Protein AF-A0A9W9C8B4-F1 (afdb_monomer_lite)

pLDDT: mean 75.1, std 10.96, range [40.31, 88.75]

Structure (mmCIF, N/CA/C/O backbone):
data_AF-A0A9W9C8B4-F1
#
_entry.id   AF-A0A9W9C8B4-F1
#
loop_
_atom_site.group_PDB
_atom_site.id
_atom_site.type_symbol
_atom_site.label_atom_id
_atom_site.label_alt_id
_atom_site.label_comp_id
_atom_site.label_asym_id
_atom_site.label_entity_id
_atom_site.label_seq_id
_atom_site.pdbx_PDB_ins_code
_atom_site.Cartn_x
_atom_site.Cartn_y
_atom_site.Cartn_z
_atom_site.occupancy
_atom_site.B_iso_or_equiv
_atom_site.auth_seq_id
_atom_site.auth_comp_id
_atom_site.auth_asym_id
_atom_site.auth_atom_id
_atom_site.pdbx_PDB_model_num
ATOM 1 N N . MET A 1 1 ? -30.590 -15.846 28.088 1.00 40.31 1 MET A N 1
ATOM 2 C CA . MET A 1 1 ? -29.261 -15.379 27.629 1.00 40.31 1 MET A CA 1
ATOM 3 C C . MET A 1 1 ? -29.393 -13.914 27.260 1.00 40.31 1 MET A C 1
ATOM 5 O O . MET A 1 1 ? -30.250 -13.593 26.448 1.00 40.31 1 MET A O 1
ATOM 9 N N . SER A 1 2 ? -28.679 -13.037 27.968 1.00 41.09 2 SER A N 1
ATOM 10 C CA . SER A 1 2 ? -28.890 -11.588 27.958 1.00 41.09 2 SER A CA 1
ATOM 11 C C . SER A 1 2 ? -28.389 -10.928 26.673 1.00 41.09 2 SER A C 1
ATOM 13 O O . SER A 1 2 ? -27.323 -11.224 26.141 1.00 41.09 2 SER A O 1
ATOM 15 N N . GLN A 1 3 ? -29.198 -9.997 26.187 1.00 45.06 3 GLN A N 1
ATOM 16 C CA . GLN A 1 3 ? -28.998 -9.185 24.998 1.00 45.06 3 GLN A CA 1
ATOM 17 C C . GLN A 1 3 ? -28.215 -7.917 25.375 1.00 45.06 3 GLN A C 1
ATOM 19 O O . GLN A 1 3 ? -28.777 -6.829 25.356 1.00 45.06 3 GLN A O 1
ATOM 24 N N . SER A 1 4 ? -26.948 -8.059 25.792 1.00 50.50 4 SER A N 1
ATOM 25 C CA . SER A 1 4 ? -26.144 -6.924 26.293 1.00 50.50 4 SER A CA 1
ATOM 26 C C . SER A 1 4 ? -24.769 -6.722 25.637 1.00 50.50 4 SER A C 1
ATOM 28 O O . SER A 1 4 ? -24.034 -5.857 26.090 1.00 50.50 4 SER A O 1
ATOM 30 N N . ASP A 1 5 ? -24.438 -7.425 24.547 1.00 50.88 5 ASP A N 1
ATOM 31 C CA . ASP A 1 5 ? -23.116 -7.314 23.890 1.00 50.88 5 ASP A CA 1
ATOM 32 C C . ASP A 1 5 ? -23.203 -7.012 22.384 1.00 50.88 5 ASP A C 1
ATOM 34 O O . ASP A 1 5 ? -22.474 -7.572 21.563 1.00 50.88 5 ASP A O 1
ATOM 38 N N . ARG A 1 6 ? -24.114 -6.126 21.967 1.00 55.16 6 ARG A N 1
ATOM 39 C CA . ARG A 1 6 ? -24.054 -5.565 20.609 1.00 55.16 6 ARG A CA 1
ATOM 40 C C . ARG A 1 6 ? -23.476 -4.159 20.684 1.00 55.16 6 ARG A C 1
ATOM 42 O O . ARG A 1 6 ? -24.172 -3.218 21.045 1.00 55.16 6 ARG A O 1
ATOM 49 N N . LEU A 1 7 ? -22.190 -4.044 20.347 1.00 59.81 7 LEU A N 1
ATOM 50 C CA . LEU A 1 7 ? -21.551 -2.766 20.021 1.00 59.81 7 LEU A CA 1
ATOM 51 C C . LEU A 1 7 ? -22.460 -1.977 19.055 1.00 59.81 7 LEU A C 1
ATOM 53 O O . LEU A 1 7 ? -23.095 -2.599 18.196 1.00 59.81 7 LEU A O 1
ATOM 57 N N . PRO A 1 8 ? -22.539 -0.639 19.172 1.00 75.69 8 PRO A N 1
ATOM 58 C CA . PRO A 1 8 ? -23.376 0.178 18.300 1.00 75.69 8 PRO A CA 1
ATOM 59 C C . PRO A 1 8 ? -23.083 -0.132 16.826 1.00 75.69 8 PRO A C 1
ATOM 61 O O . PRO A 1 8 ? -21.926 -0.312 16.441 1.00 75.69 8 PRO A O 1
ATOM 64 N N . LEU A 1 9 ? -24.135 -0.202 16.004 1.00 68.94 9 LEU A N 1
ATOM 65 C CA . LEU A 1 9 ? -24.093 -0.728 14.630 1.00 68.94 9 LEU A CA 1
ATOM 66 C C . LEU A 1 9 ? -22.947 -0.134 13.788 1.00 68.94 9 LEU A C 1
ATOM 68 O O . LEU A 1 9 ? -22.238 -0.863 13.100 1.00 68.94 9 LEU A O 1
ATOM 72 N N . GLY A 1 10 ? -22.706 1.176 13.914 1.00 70.75 10 GLY A N 1
ATOM 73 C CA . GLY A 1 10 ? -21.620 1.867 13.212 1.00 70.75 10 GLY A CA 1
ATOM 74 C C . GLY A 1 10 ? -20.222 1.375 13.597 1.00 70.75 10 GLY A C 1
ATOM 75 O O . GLY A 1 10 ? -19.370 1.197 12.731 1.00 70.75 10 GLY A O 1
ATOM 76 N N . GLN A 1 11 ? -19.991 1.061 14.872 1.00 69.31 11 GLN A N 1
ATOM 77 C CA . GLN A 1 11 ? -18.715 0.518 15.340 1.00 69.31 11 GLN A CA 1
ATOM 78 C C . GLN A 1 11 ? -18.506 -0.921 14.853 1.00 69.31 11 GLN A C 1
ATOM 80 O O . GLN A 1 11 ? -17.380 -1.328 14.579 1.00 69.31 11 GLN A O 1
ATOM 85 N N . GLN A 1 12 ? -19.589 -1.685 14.694 1.00 76.44 12 GLN A N 1
ATOM 86 C CA . GLN A 1 12 ? -19.543 -3.039 14.146 1.00 76.44 12 GLN A CA 1
ATOM 87 C C . GLN A 1 12 ? -19.227 -3.031 12.640 1.00 76.44 12 GLN A C 1
ATOM 89 O O . GLN A 1 12 ? -18.389 -3.814 12.190 1.00 76.44 12 GLN A O 1
ATOM 94 N N . MET A 1 13 ? -19.824 -2.103 11.883 1.00 78.94 13 MET A N 1
ATOM 95 C CA . MET A 1 13 ? -19.537 -1.908 10.456 1.00 78.94 13 MET A CA 1
ATOM 96 C C . MET A 1 13 ? -18.102 -1.424 10.215 1.00 78.94 13 MET A C 1
ATOM 98 O O . MET A 1 13 ? -17.409 -1.996 9.377 1.00 78.94 13 MET A O 1
ATOM 102 N N . LEU A 1 14 ? -17.618 -0.452 10.997 1.00 74.12 14 LEU A N 1
ATOM 103 C CA . LEU A 1 14 ? -16.227 0.024 10.942 1.00 74.12 14 LEU A CA 1
ATOM 104 C C . LEU A 1 14 ? -15.220 -1.102 11.202 1.00 74.12 14 LEU A C 1
ATOM 106 O O . LEU A 1 14 ? -14.210 -1.221 10.509 1.00 74.12 14 LEU A O 1
ATOM 110 N N . ARG A 1 15 ? -15.520 -1.980 12.166 1.00 74.75 15 ARG A N 1
ATOM 111 C CA . ARG A 1 15 ? -14.678 -3.145 12.461 1.00 74.75 15 ARG A CA 1
ATOM 112 C C . ARG A 1 15 ? -14.650 -4.137 11.297 1.00 74.75 15 ARG A C 1
ATOM 114 O O . ARG A 1 15 ? -13.592 -4.678 10.994 1.00 74.75 15 ARG A O 1
ATOM 121 N N . GLY A 1 16 ? -15.795 -4.361 10.650 1.00 78.50 16 GLY A N 1
ATOM 122 C CA . GLY A 1 16 ? -15.905 -5.207 9.460 1.00 78.50 16 GLY A CA 1
ATOM 123 C C . GLY A 1 16 ? -15.115 -4.652 8.275 1.00 78.50 16 GLY A C 1
ATOM 124 O O . GLY A 1 16 ? -14.327 -5.384 7.678 1.00 78.50 16 GLY A O 1
ATOM 125 N N . ALA A 1 17 ? -15.252 -3.354 7.998 1.00 78.81 17 ALA A N 1
ATOM 126 C CA . ALA A 1 17 ? -14.502 -2.667 6.948 1.00 78.81 17 ALA A CA 1
ATOM 127 C C . ALA A 1 17 ? -12.986 -2.747 7.192 1.00 78.81 17 ALA A C 1
ATOM 129 O O . ALA A 1 17 ? -12.242 -3.156 6.305 1.00 78.81 17 ALA A O 1
ATOM 130 N N . GLY A 1 18 ? -12.528 -2.478 8.421 1.00 78.50 18 GLY A N 1
ATOM 131 C CA . GLY A 1 18 ? -11.109 -2.589 8.772 1.00 78.50 18 GLY A CA 1
ATOM 132 C C . GLY A 1 18 ? -10.546 -4.004 8.591 1.00 78.50 18 GLY A C 1
ATOM 133 O O . GLY A 1 18 ? -9.430 -4.168 8.104 1.00 78.50 18 GLY A O 1
ATOM 134 N N . ILE A 1 19 ? -11.315 -5.044 8.926 1.00 82.38 19 ILE A N 1
ATOM 135 C CA . ILE A 1 19 ? -10.906 -6.435 8.672 1.00 82.38 19 ILE A CA 1
ATOM 136 C C . ILE A 1 19 ? -10.816 -6.708 7.165 1.00 82.38 19 ILE A C 1
ATOM 138 O O . ILE A 1 19 ? -9.848 -7.328 6.729 1.00 82.38 19 ILE A O 1
ATOM 142 N N . GLY A 1 20 ? -11.775 -6.217 6.374 1.00 82.31 20 GLY A N 1
ATOM 143 C CA . GLY A 1 20 ? -11.737 -6.309 4.912 1.00 82.31 20 GLY A CA 1
ATOM 144 C C . GLY A 1 20 ? -10.470 -5.680 4.330 1.00 82.31 20 GLY A C 1
ATOM 145 O O . GLY A 1 20 ? -9.728 -6.346 3.611 1.00 82.31 20 GLY A O 1
ATOM 146 N N . GLN A 1 21 ? -10.154 -4.450 4.739 1.00 79.50 21 GLN A N 1
ATOM 147 C CA . GLN A 1 21 ? -8.936 -3.748 4.324 1.00 79.50 21 GLN A CA 1
ATOM 148 C C . GLN A 1 21 ? -7.666 -4.529 4.691 1.00 79.50 21 GLN A C 1
ATOM 150 O O . GLN A 1 21 ? -6.762 -4.651 3.869 1.00 79.50 21 GLN A O 1
ATOM 155 N N . ALA A 1 22 ? -7.601 -5.122 5.889 1.00 81.00 22 ALA A N 1
ATOM 156 C CA . ALA A 1 22 ? -6.460 -5.947 6.290 1.00 81.00 22 ALA A CA 1
ATOM 157 C C . ALA A 1 22 ? -6.325 -7.231 5.453 1.00 81.00 22 ALA A C 1
ATOM 159 O O . ALA A 1 22 ? -5.208 -7.602 5.094 1.00 81.00 22 ALA A O 1
ATOM 160 N N . ILE A 1 23 ? -7.438 -7.897 5.123 1.00 84.44 23 ILE A N 1
ATOM 161 C CA . ILE A 1 23 ? -7.441 -9.107 4.282 1.00 84.44 23 ILE A CA 1
ATOM 162 C C . ILE A 1 23 ? -6.911 -8.794 2.881 1.00 84.44 23 ILE A C 1
ATOM 164 O O . ILE A 1 23 ? -6.166 -9.598 2.329 1.00 84.44 23 ILE A O 1
ATOM 168 N N . VAL A 1 24 ? -7.256 -7.632 2.323 1.00 82.62 24 VAL A N 1
ATOM 169 C CA . VAL A 1 24 ? -6.804 -7.215 0.987 1.00 82.62 24 VAL A CA 1
ATOM 170 C C . VAL A 1 24 ? -5.364 -6.689 1.023 1.00 82.62 24 VAL A C 1
ATOM 172 O O . VAL A 1 24 ? -4.570 -6.996 0.134 1.00 82.62 24 VAL A O 1
ATOM 175 N N . ALA A 1 25 ? -4.984 -5.954 2.070 1.00 80.19 25 ALA A N 1
ATOM 176 C CA . ALA A 1 25 ? -3.628 -5.430 2.239 1.00 80.19 25 ALA A CA 1
ATOM 177 C C . ALA A 1 25 ? -2.589 -6.536 2.494 1.00 80.19 25 ALA A C 1
ATOM 179 O O . ALA A 1 25 ? -1.433 -6.392 2.102 1.00 80.19 25 ALA A O 1
ATOM 180 N N . PHE A 1 26 ? -2.976 -7.650 3.121 1.00 81.44 26 PHE A N 1
ATOM 181 C CA . PHE A 1 26 ? -2.072 -8.757 3.444 1.00 81.44 26 PHE A CA 1
ATOM 182 C C . PHE A 1 26 ? -1.367 -9.393 2.228 1.00 81.44 26 PHE A C 1
ATOM 184 O O . PHE A 1 26 ? -0.133 -9.415 2.218 1.00 81.44 26 PHE A O 1
ATOM 191 N N . PRO A 1 27 ? -2.069 -9.871 1.180 1.00 81.94 27 PRO A N 1
ATOM 192 C CA . PRO A 1 27 ? -1.412 -10.421 -0.004 1.00 81.94 27 PRO A CA 1
ATOM 193 C C . PRO A 1 27 ? -0.572 -9.373 -0.742 1.00 81.94 27 PRO A C 1
ATOM 195 O O . PRO A 1 27 ? 0.494 -9.709 -1.250 1.00 81.94 27 PRO A O 1
ATOM 198 N N . ILE A 1 28 ? -0.999 -8.105 -0.751 1.00 81.88 28 ILE A N 1
ATOM 199 C CA . ILE A 1 28 ? -0.241 -6.995 -1.350 1.00 81.88 28 ILE A CA 1
ATOM 200 C C . ILE A 1 28 ? 1.086 -6.803 -0.611 1.00 81.88 28 ILE A C 1
ATOM 202 O O . ILE A 1 28 ? 2.143 -6.755 -1.239 1.00 81.88 28 ILE A O 1
ATOM 206 N N . CYS A 1 29 ? 1.040 -6.762 0.722 1.00 84.56 29 CYS A N 1
ATOM 207 C CA . CYS A 1 29 ? 2.219 -6.644 1.571 1.00 84.56 29 CYS A CA 1
ATOM 208 C C . CYS A 1 29 ? 3.203 -7.799 1.341 1.00 84.56 29 CYS A C 1
ATOM 210 O O . CYS A 1 29 ? 4.400 -7.558 1.197 1.00 84.56 29 CYS A O 1
ATOM 212 N N . LEU A 1 30 ? 2.716 -9.044 1.293 1.00 80.81 30 LEU A N 1
ATOM 213 C CA . LEU A 1 30 ? 3.571 -10.216 1.090 1.00 80.81 30 LEU A CA 1
ATOM 214 C C . LEU A 1 30 ? 4.182 -10.254 -0.309 1.00 80.81 30 LEU A C 1
ATOM 216 O O . LEU A 1 30 ? 5.381 -10.482 -0.444 1.00 80.81 30 LEU A O 1
ATOM 220 N N . PHE A 1 31 ? 3.377 -10.025 -1.346 1.00 80.75 31 PHE A N 1
ATOM 221 C CA . PHE A 1 31 ? 3.838 -10.115 -2.727 1.00 80.75 31 PHE A CA 1
ATOM 222 C C . PHE A 1 31 ? 4.847 -9.011 -3.059 1.00 80.75 31 PHE A C 1
ATOM 224 O O . PHE A 1 31 ? 5.909 -9.290 -3.617 1.00 80.75 31 PHE A O 1
ATOM 231 N N . LEU A 1 32 ? 4.553 -7.765 -2.677 1.00 81.62 32 LEU A N 1
ATOM 232 C CA . LEU A 1 32 ? 5.455 -6.638 -2.916 1.00 81.62 32 LEU A CA 1
ATOM 233 C C . LEU A 1 32 ? 6.678 -6.695 -1.998 1.00 81.62 32 LEU A C 1
ATOM 235 O O . LEU A 1 32 ? 7.784 -6.444 -2.458 1.00 81.62 32 LEU A O 1
ATOM 239 N N . GLY A 1 33 ? 6.527 -7.124 -0.742 1.00 76.06 33 GLY A N 1
ATOM 240 C CA . GLY A 1 33 ? 7.666 -7.343 0.153 1.00 76.06 33 GLY A CA 1
ATOM 241 C C . GLY A 1 33 ? 8.629 -8.417 -0.367 1.00 76.06 33 GLY A C 1
ATOM 242 O O . GLY A 1 33 ? 9.842 -8.208 -0.376 1.00 76.06 33 GLY A O 1
ATOM 243 N N . ALA A 1 34 ? 8.102 -9.538 -0.870 1.00 78.75 34 ALA A N 1
ATOM 244 C CA . ALA A 1 34 ? 8.912 -10.572 -1.511 1.00 78.75 34 ALA A CA 1
ATOM 245 C C . ALA A 1 34 ? 9.575 -10.053 -2.795 1.00 78.75 34 ALA A C 1
ATOM 247 O O . ALA A 1 34 ? 10.759 -10.300 -3.011 1.00 78.75 34 ALA A O 1
ATOM 248 N N . SER A 1 35 ? 8.845 -9.294 -3.616 1.00 79.62 35 SER A N 1
ATOM 249 C CA . SER A 1 35 ? 9.383 -8.694 -4.845 1.00 79.62 35 SER A CA 1
ATOM 250 C C . SER A 1 35 ? 10.533 -7.730 -4.541 1.00 79.62 35 SER A C 1
ATOM 252 O O . SER A 1 35 ? 11.590 -7.842 -5.155 1.00 79.62 35 SER A O 1
ATOM 254 N N . ALA A 1 36 ? 10.398 -6.874 -3.523 1.00 79.56 36 ALA A N 1
ATOM 255 C CA . ALA A 1 36 ? 11.470 -5.992 -3.066 1.00 79.56 36 ALA A CA 1
ATOM 256 C C . ALA A 1 36 ? 12.720 -6.775 -2.629 1.00 79.56 36 ALA A C 1
ATOM 258 O O . ALA A 1 36 ? 13.841 -6.394 -2.967 1.00 79.56 36 ALA A O 1
ATOM 259 N N . TYR A 1 37 ? 12.535 -7.895 -1.921 1.00 80.38 37 TYR A N 1
ATOM 260 C CA . TYR A 1 37 ? 13.635 -8.777 -1.529 1.00 80.38 37 TYR A CA 1
ATOM 261 C C . TYR A 1 37 ? 14.329 -9.412 -2.744 1.00 80.38 37 TYR A C 1
ATOM 263 O O . TYR A 1 37 ? 15.556 -9.402 -2.819 1.00 80.38 37 TYR A O 1
ATOM 271 N N . TYR A 1 38 ? 13.565 -9.898 -3.728 1.00 79.06 38 TYR A N 1
ATOM 272 C CA . TYR A 1 38 ? 14.121 -10.427 -4.978 1.00 79.06 38 TYR A CA 1
ATOM 273 C C . TYR A 1 38 ? 14.902 -9.366 -5.759 1.00 79.06 38 TYR A C 1
ATOM 275 O O . TYR A 1 38 ? 16.020 -9.633 -6.190 1.00 79.06 38 TYR A O 1
ATOM 283 N N . VAL A 1 39 ? 14.366 -8.148 -5.876 1.00 75.56 39 VAL A N 1
ATOM 284 C CA . VAL A 1 39 ? 15.044 -7.024 -6.542 1.00 75.56 39 VAL A CA 1
ATOM 285 C C . VAL A 1 39 ? 16.357 -6.672 -5.834 1.00 75.56 39 VAL A C 1
ATOM 287 O O . VAL A 1 39 ? 17.338 -6.356 -6.501 1.00 75.56 39 VAL A O 1
ATOM 290 N N . MET A 1 40 ? 16.414 -6.778 -4.502 1.00 74.62 40 MET A N 1
ATOM 291 C CA . MET A 1 40 ? 17.648 -6.563 -3.738 1.00 74.62 40 MET A CA 1
ATOM 292 C C . MET A 1 40 ? 18.717 -7.632 -4.026 1.00 74.62 40 MET A C 1
ATOM 294 O O . MET A 1 40 ? 19.906 -7.323 -4.016 1.00 74.62 40 MET A O 1
ATOM 298 N N . LEU A 1 41 ? 18.309 -8.879 -4.279 1.00 77.94 41 LEU A N 1
ATOM 299 C CA . LEU A 1 41 ? 19.219 -9.982 -4.604 1.00 77.94 41 LEU A CA 1
ATOM 300 C C . LEU A 1 41 ? 19.660 -9.982 -6.076 1.00 77.94 41 LEU A C 1
ATOM 302 O O . LEU A 1 41 ? 20.741 -10.473 -6.402 1.00 77.94 41 LEU A O 1
ATOM 306 N N . GLU A 1 42 ? 18.841 -9.442 -6.975 1.00 68.12 42 GLU A N 1
ATOM 307 C CA . GLU A 1 42 ? 19.074 -9.499 -8.414 1.00 68.12 42 GLU A CA 1
ATOM 308 C C . GLU A 1 42 ? 19.820 -8.256 -8.921 1.00 68.12 42 GLU A C 1
ATOM 310 O O . GLU A 1 42 ? 19.248 -7.312 -9.453 1.00 68.12 42 GLU A O 1
ATOM 315 N N . GLN A 1 43 ? 21.148 -8.272 -8.788 1.00 60.78 43 GLN A N 1
ATOM 316 C CA . GLN A 1 43 ? 22.056 -7.135 -9.013 1.00 60.78 43 GLN A CA 1
ATOM 317 C C . GLN A 1 43 ? 22.267 -6.713 -10.491 1.00 60.78 43 GLN A C 1
ATOM 319 O O . GLN A 1 43 ? 23.322 -6.185 -10.842 1.00 60.78 43 GLN A O 1
ATOM 324 N N . ARG A 1 44 ? 21.304 -6.959 -11.395 1.00 57.97 44 ARG A N 1
ATOM 325 C CA . ARG A 1 44 ? 21.526 -6.891 -12.859 1.00 57.97 44 ARG A CA 1
ATOM 326 C C . ARG A 1 44 ? 20.740 -5.819 -13.628 1.00 57.97 44 ARG A C 1
ATOM 328 O O . ARG A 1 44 ? 20.953 -5.692 -14.829 1.00 57.97 44 ARG A O 1
ATOM 335 N N . SER A 1 45 ? 19.857 -5.046 -12.991 1.00 58.22 45 SER A N 1
ATOM 336 C CA . SER A 1 45 ? 19.009 -4.062 -13.692 1.00 58.22 45 SER A CA 1
ATOM 337 C C . SER A 1 45 ? 19.400 -2.608 -13.408 1.00 58.22 45 SER A C 1
ATOM 339 O O . SER A 1 45 ? 19.598 -2.219 -12.261 1.00 58.22 45 SER A O 1
ATOM 341 N N . HIS A 1 46 ? 19.433 -1.767 -14.445 1.00 64.06 46 HIS A N 1
ATOM 342 C CA . HIS A 1 46 ? 19.649 -0.317 -14.320 1.00 64.06 46 HIS A CA 1
ATOM 343 C C . HIS A 1 46 ? 18.503 0.405 -13.576 1.00 64.06 46 HIS A C 1
ATOM 345 O O . HIS A 1 46 ? 18.694 1.513 -13.084 1.00 64.06 46 HIS A O 1
ATOM 351 N N . TRP A 1 47 ? 17.339 -0.242 -13.433 1.00 68.31 47 TRP A N 1
ATOM 352 C CA . TRP A 1 47 ? 16.141 0.292 -12.763 1.00 68.31 47 TRP A CA 1
ATOM 353 C C . TRP A 1 47 ? 15.884 -0.324 -11.381 1.00 68.31 47 TRP A C 1
ATOM 355 O O . TRP A 1 47 ? 14.813 -0.148 -10.802 1.00 68.31 47 TRP A O 1
ATOM 365 N N . LEU A 1 48 ? 16.862 -1.054 -10.839 1.00 73.00 48 LEU A N 1
ATOM 366 C CA . LEU A 1 48 ? 16.752 -1.815 -9.589 1.00 73.00 48 LEU A CA 1
ATOM 367 C C . LEU A 1 48 ? 16.333 -0.932 -8.408 1.00 73.00 48 LEU A C 1
ATOM 369 O O . LEU A 1 48 ? 15.428 -1.288 -7.660 1.00 73.00 48 LEU A O 1
ATOM 373 N N . VAL A 1 49 ? 16.914 0.267 -8.303 1.00 77.25 49 VAL A N 1
ATOM 374 C CA . VAL A 1 49 ? 16.561 1.244 -7.263 1.00 77.25 49 VAL A CA 1
ATOM 375 C C . VAL A 1 49 ? 15.082 1.626 -7.355 1.00 77.25 49 VAL A C 1
ATOM 377 O O . VAL A 1 49 ? 14.386 1.609 -6.345 1.00 77.25 49 VAL A O 1
ATOM 380 N N . TYR A 1 50 ? 14.571 1.903 -8.557 1.00 80.62 50 TYR A N 1
ATOM 381 C CA . TYR A 1 50 ? 13.167 2.270 -8.745 1.00 80.62 50 TYR A CA 1
ATOM 382 C C . TYR A 1 50 ? 12.221 1.148 -8.306 1.00 80.62 50 TYR A C 1
ATOM 384 O O . TYR A 1 50 ? 11.330 1.381 -7.489 1.00 80.62 50 TYR A O 1
ATOM 392 N N . TYR A 1 51 ? 12.432 -0.074 -8.807 1.00 76.62 51 TYR A N 1
ATOM 393 C CA . TYR A 1 51 ? 11.573 -1.214 -8.479 1.00 76.62 51 TYR A CA 1
ATOM 394 C C . TYR A 1 51 ? 11.640 -1.575 -6.991 1.00 76.62 51 TYR A C 1
ATOM 396 O O . TYR A 1 51 ? 10.605 -1.837 -6.381 1.00 76.62 51 TYR A O 1
ATOM 404 N N . PHE A 1 52 ? 12.824 -1.485 -6.379 1.00 81.81 52 PHE A N 1
ATOM 405 C CA . PHE A 1 52 ? 12.998 -1.686 -4.943 1.00 81.81 52 PHE A CA 1
ATOM 406 C C . PHE A 1 52 ? 12.204 -0.664 -4.124 1.00 81.81 52 PHE A C 1
ATOM 408 O O . PHE A 1 52 ? 11.472 -1.049 -3.209 1.00 81.81 52 PHE A O 1
ATOM 415 N N . PHE A 1 53 ? 12.315 0.628 -4.453 1.00 83.62 53 PHE A N 1
ATOM 416 C CA . PHE A 1 53 ? 11.576 1.680 -3.752 1.00 83.62 53 PHE A CA 1
ATOM 417 C C . PHE A 1 53 ? 10.072 1.530 -3.950 1.00 83.62 53 PHE A C 1
ATOM 419 O O . PHE A 1 53 ? 9.327 1.606 -2.976 1.00 83.62 53 PHE A O 1
ATOM 426 N N . ARG A 1 54 ? 9.622 1.264 -5.179 1.00 83.56 54 ARG A N 1
ATOM 427 C CA . ARG A 1 54 ? 8.207 1.041 -5.484 1.00 83.56 54 ARG A CA 1
ATOM 428 C C . ARG A 1 54 ? 7.624 -0.084 -4.632 1.00 83.56 54 ARG A C 1
ATOM 430 O O . ARG A 1 54 ? 6.591 0.115 -3.986 1.00 83.56 54 ARG A O 1
ATOM 437 N N . ASP A 1 55 ? 8.278 -1.241 -4.636 1.00 83.06 55 ASP A N 1
ATOM 438 C CA . ASP A 1 55 ? 7.785 -2.442 -3.965 1.00 83.06 55 ASP A CA 1
ATOM 439 C C . ASP A 1 55 ? 7.868 -2.293 -2.438 1.00 83.06 55 ASP A C 1
ATOM 441 O O . ASP A 1 55 ? 6.904 -2.599 -1.737 1.00 83.06 55 ASP A O 1
ATOM 445 N N . SER A 1 56 ? 8.956 -1.711 -1.921 1.00 84.62 56 SER A N 1
ATOM 446 C CA . SER A 1 56 ? 9.139 -1.470 -0.482 1.00 84.62 56 SER A CA 1
ATOM 447 C C . SER A 1 56 ? 8.149 -0.447 0.074 1.00 84.62 56 SER A C 1
ATOM 449 O O . SER A 1 56 ? 7.525 -0.694 1.103 1.00 84.62 56 SER A O 1
ATOM 451 N N . VAL A 1 57 ? 7.961 0.693 -0.601 1.00 86.94 57 VAL A N 1
ATOM 452 C CA . VAL A 1 57 ? 7.033 1.752 -0.162 1.00 86.94 57 VAL A CA 1
ATOM 453 C C . VAL A 1 57 ? 5.597 1.234 -0.153 1.00 86.94 57 VAL A C 1
ATOM 455 O O . VAL A 1 57 ? 4.875 1.418 0.828 1.00 86.94 57 VAL A O 1
ATOM 458 N N . SER A 1 58 ? 5.203 0.506 -1.197 1.00 85.94 58 SER A N 1
ATOM 459 C CA . SER A 1 58 ? 3.874 -0.106 -1.283 1.00 85.94 58 SER A CA 1
ATOM 460 C C . SER A 1 58 ? 3.659 -1.174 -0.206 1.00 85.94 58 SER A C 1
ATOM 462 O O . SER A 1 58 ? 2.605 -1.204 0.434 1.00 85.94 58 SER A O 1
ATOM 464 N N . ALA A 1 59 ? 4.667 -2.016 0.050 1.00 86.12 59 ALA A N 1
ATOM 465 C CA . ALA A 1 59 ? 4.618 -3.024 1.105 1.00 86.12 59 ALA A CA 1
ATOM 466 C C . ALA A 1 59 ? 4.520 -2.392 2.503 1.00 86.12 59 ALA A C 1
ATOM 468 O O . ALA A 1 59 ? 3.725 -2.850 3.319 1.00 86.12 59 ALA A O 1
ATOM 469 N N . ILE A 1 60 ? 5.258 -1.308 2.771 1.00 88.75 60 ILE A N 1
ATOM 470 C CA . ILE A 1 60 ? 5.205 -0.583 4.050 1.00 88.75 60 ILE A CA 1
ATOM 471 C C . ILE A 1 60 ? 3.832 0.065 4.261 1.00 88.75 60 ILE A C 1
ATOM 473 O O . ILE A 1 60 ? 3.283 -0.028 5.359 1.00 88.75 60 ILE A O 1
ATOM 477 N N . MET A 1 61 ? 3.241 0.679 3.230 1.00 88.19 61 MET A N 1
ATOM 478 C CA . MET A 1 61 ? 1.891 1.249 3.333 1.00 88.19 61 MET A CA 1
ATOM 479 C C . MET A 1 61 ? 0.846 0.166 3.636 1.00 88.19 61 MET A C 1
ATOM 481 O O . MET A 1 61 ? 0.036 0.333 4.550 1.00 88.19 61 MET A O 1
ATOM 485 N N . ALA A 1 62 ? 0.914 -0.977 2.947 1.00 86.56 62 ALA A N 1
ATOM 486 C CA . ALA A 1 62 ? 0.045 -2.121 3.215 1.00 86.56 62 ALA A CA 1
ATOM 487 C C . ALA A 1 62 ? 0.258 -2.694 4.633 1.00 86.56 62 ALA A C 1
ATOM 489 O O . ALA A 1 62 ? -0.710 -2.957 5.352 1.00 86.56 62 ALA A O 1
ATOM 490 N N . ALA A 1 63 ? 1.511 -2.815 5.080 1.00 87.12 63 ALA A N 1
ATOM 491 C CA . ALA A 1 63 ? 1.850 -3.225 6.441 1.00 87.12 63 ALA A CA 1
ATOM 492 C C . ALA A 1 63 ? 1.300 -2.250 7.494 1.00 87.12 63 ALA A C 1
ATOM 494 O O . ALA A 1 63 ? 0.796 -2.690 8.526 1.00 87.12 63 ALA A O 1
ATOM 495 N N . GLY A 1 64 ? 1.333 -0.941 7.228 1.00 86.56 64 GLY A N 1
ATOM 496 C CA . GLY A 1 64 ? 0.770 0.087 8.105 1.00 86.56 64 GLY A CA 1
ATOM 497 C C . GLY A 1 64 ? -0.749 -0.035 8.281 1.00 86.56 64 GLY A C 1
ATOM 498 O O . GLY A 1 64 ? -1.256 0.146 9.392 1.00 86.56 64 GLY A O 1
ATOM 499 N N . ILE A 1 65 ? -1.475 -0.423 7.226 1.00 86.88 65 ILE A N 1
ATOM 500 C CA . ILE A 1 65 ? -2.919 -0.709 7.292 1.00 86.88 65 ILE A CA 1
ATOM 501 C C . ILE A 1 65 ? -3.173 -1.931 8.188 1.00 86.88 65 ILE A C 1
ATOM 503 O O . ILE A 1 65 ? -3.976 -1.860 9.122 1.00 86.88 65 ILE A O 1
ATOM 507 N N . ILE A 1 66 ? -2.442 -3.029 7.967 1.00 87.00 66 ILE A N 1
ATOM 508 C CA . ILE A 1 66 ? -2.560 -4.265 8.761 1.00 87.00 66 ILE A CA 1
ATOM 509 C C . ILE A 1 66 ? -2.219 -4.002 10.232 1.00 87.00 66 ILE A C 1
ATOM 511 O O . ILE A 1 66 ? -2.949 -4.432 11.127 1.00 87.00 66 ILE A O 1
ATOM 515 N N . PHE A 1 67 ? -1.136 -3.265 10.488 1.00 87.88 67 PHE A N 1
ATOM 516 C CA . PHE A 1 67 ? -0.710 -2.878 11.829 1.00 87.88 67 PHE A CA 1
ATOM 517 C C . PHE A 1 67 ? -1.792 -2.064 12.541 1.00 87.88 67 PHE A C 1
ATOM 519 O O . PHE A 1 67 ? -2.135 -2.370 13.682 1.00 87.88 67 PHE A O 1
ATOM 526 N N . SER A 1 68 ? -2.383 -1.082 11.857 1.00 85.00 68 SER A N 1
ATOM 527 C CA . SER A 1 68 ? -3.454 -0.252 12.416 1.00 85.00 68 SER A CA 1
ATOM 528 C C . SER A 1 68 ? -4.667 -1.096 12.824 1.00 85.00 68 SER A C 1
ATOM 530 O O . SER A 1 68 ? -5.179 -0.947 13.933 1.00 85.00 68 SER A O 1
ATOM 532 N N . VAL A 1 69 ? -5.080 -2.050 11.982 1.00 85.50 69 VAL A N 1
ATOM 533 C CA . VAL A 1 69 ? -6.184 -2.980 12.287 1.00 85.50 69 VAL A CA 1
ATOM 534 C C . VAL A 1 69 ? -5.826 -3.919 13.443 1.00 85.50 69 VAL A C 1
ATOM 536 O O . VAL A 1 69 ? -6.656 -4.177 14.319 1.00 85.50 69 VAL A O 1
ATOM 539 N N . TYR A 1 70 ? -4.587 -4.412 13.488 1.00 86.00 70 TYR A N 1
ATOM 540 C CA . TYR A 1 70 ? -4.103 -5.264 14.573 1.00 86.00 70 TYR A CA 1
ATOM 541 C C . TYR A 1 70 ? -4.120 -4.534 15.923 1.00 86.00 70 TYR A C 1
ATOM 543 O O . TYR A 1 70 ? -4.658 -5.063 16.901 1.00 86.00 70 TYR A O 1
ATOM 551 N N . VAL A 1 71 ? -3.597 -3.305 15.970 1.00 85.62 71 VAL A N 1
ATOM 552 C CA . VAL A 1 71 ? -3.589 -2.465 17.176 1.00 85.62 71 VAL A CA 1
ATOM 553 C C . VAL A 1 71 ? -5.018 -2.163 17.622 1.00 85.62 71 VAL A C 1
ATOM 555 O O . VAL A 1 71 ? -5.343 -2.420 18.780 1.00 85.62 71 VAL A O 1
ATOM 558 N N . GLN A 1 72 ? -5.903 -1.750 16.704 1.00 82.31 72 GLN A N 1
ATOM 559 C CA . GLN A 1 72 ? -7.330 -1.519 16.982 1.00 82.31 72 GLN A CA 1
ATOM 560 C C . GLN A 1 72 ? -8.063 -2.751 17.533 1.00 82.31 72 GLN A C 1
ATOM 562 O O . GLN A 1 72 ? -9.063 -2.617 18.240 1.00 82.31 72 GLN A O 1
ATOM 567 N N . ARG A 1 73 ? -7.593 -3.964 17.222 1.00 79.31 73 ARG A N 1
ATOM 568 C CA . ARG A 1 73 ? -8.214 -5.206 17.694 1.00 79.31 73 ARG A CA 1
ATOM 569 C C . ARG A 1 73 ? -7.709 -5.649 19.066 1.00 79.31 73 ARG A C 1
ATOM 571 O O . ARG A 1 73 ? -8.489 -6.242 19.810 1.00 79.31 73 ARG A O 1
ATOM 578 N N . LYS A 1 74 ? -6.429 -5.420 19.371 1.00 80.25 74 LYS A N 1
ATOM 579 C CA . LYS A 1 74 ? -5.781 -5.908 20.600 1.00 80.25 74 LYS A CA 1
ATOM 580 C C . LYS A 1 74 ? -5.711 -4.887 21.729 1.00 80.25 74 LYS A C 1
ATOM 582 O O . LYS A 1 74 ? -5.732 -5.297 22.885 1.00 80.25 74 LYS A O 1
ATOM 587 N N . ALA A 1 75 ? -5.568 -3.605 21.421 1.00 79.06 75 ALA A N 1
ATOM 588 C CA . ALA A 1 75 ? -5.415 -2.581 22.442 1.00 79.06 75 ALA A CA 1
ATOM 589 C C . ALA A 1 75 ? -6.781 -2.060 22.912 1.00 79.06 75 ALA A C 1
ATOM 591 O O . ALA A 1 75 ? -7.733 -1.968 22.137 1.00 79.06 75 ALA A O 1
ATOM 592 N N . VAL A 1 76 ? -6.869 -1.692 24.191 1.00 76.00 76 VAL A N 1
ATOM 593 C CA . VAL A 1 76 ? -7.969 -0.865 24.699 1.00 76.00 76 VAL A CA 1
ATOM 594 C C . VAL A 1 76 ? -7.622 0.574 24.338 1.00 76.00 76 VAL A C 1
ATOM 596 O O . VAL A 1 76 ? -6.758 1.185 24.960 1.00 76.00 76 VAL A O 1
ATOM 599 N N . ILE A 1 77 ? -8.228 1.070 23.263 1.00 78.69 77 ILE A N 1
ATOM 600 C CA . ILE A 1 77 ? -7.889 2.356 22.648 1.00 78.69 77 ILE A CA 1
ATOM 601 C C . ILE A 1 77 ? -8.945 3.397 23.023 1.00 78.69 77 ILE A C 1
ATOM 603 O O . ILE A 1 77 ? -10.142 3.103 23.015 1.00 78.69 77 ILE A O 1
ATOM 607 N N . SER A 1 78 ? -8.517 4.624 23.333 1.00 84.12 78 SER A N 1
ATOM 608 C CA . SER A 1 78 ? -9.446 5.739 23.552 1.00 84.12 78 SER A CA 1
ATOM 609 C C . SER A 1 78 ? -10.132 6.163 22.245 1.00 84.12 78 SER A C 1
ATOM 611 O O . SER A 1 78 ? -9.600 5.959 21.155 1.00 84.12 78 SER A O 1
ATOM 613 N N . LEU A 1 79 ? -11.303 6.805 22.327 1.00 80.62 79 LEU A N 1
ATOM 614 C CA . LEU A 1 79 ? -12.052 7.245 21.137 1.00 80.62 79 LEU A CA 1
ATOM 615 C C . LEU A 1 79 ? -11.206 8.119 20.191 1.00 80.62 79 LEU A C 1
ATOM 617 O O . LEU A 1 79 ? -11.258 7.954 18.975 1.00 80.62 79 LEU A O 1
ATOM 621 N N . TYR A 1 80 ? -10.391 9.016 20.753 1.00 81.44 80 TYR A N 1
ATOM 622 C CA . TYR A 1 80 ? -9.510 9.896 19.985 1.00 81.44 80 TYR A CA 1
ATOM 623 C C . TYR A 1 80 ? -8.427 9.117 19.227 1.00 81.44 80 TYR A C 1
ATOM 625 O O . TYR A 1 80 ? -8.218 9.328 18.035 1.00 81.44 80 TYR A O 1
ATOM 633 N N . GLN A 1 81 ? -7.772 8.166 19.896 1.00 82.62 81 GLN A N 1
ATOM 634 C CA . GLN A 1 81 ? -6.768 7.311 19.263 1.00 82.62 81 GLN A CA 1
ATOM 635 C C . GLN A 1 81 ? -7.395 6.402 18.195 1.00 82.62 81 GLN A C 1
ATOM 637 O O . GLN A 1 81 ? -6.791 6.185 17.148 1.00 82.62 81 GLN A O 1
ATOM 642 N N . TYR A 1 82 ? -8.619 5.913 18.416 1.00 83.62 82 TYR A N 1
ATOM 643 C CA . TYR A 1 82 ? -9.352 5.126 17.425 1.00 83.62 82 TYR A CA 1
ATOM 644 C C . TYR A 1 82 ? -9.580 5.926 16.135 1.00 83.62 82 TYR A C 1
ATOM 646 O O . TYR A 1 82 ? -9.281 5.433 15.049 1.00 83.62 82 TYR A O 1
ATOM 654 N N . LEU A 1 83 ? -10.035 7.177 16.267 1.00 83.75 83 LEU A N 1
ATOM 655 C CA . LEU A 1 83 ? -10.225 8.112 15.155 1.00 83.75 83 LEU A CA 1
ATOM 656 C C . LEU A 1 83 ? -8.922 8.396 14.400 1.00 83.75 83 LEU A C 1
ATOM 658 O O . LEU A 1 83 ? -8.922 8.397 13.172 1.00 83.75 83 LEU A O 1
ATOM 662 N N . LEU A 1 84 ? -7.808 8.579 15.116 1.00 88.12 84 LEU A N 1
ATOM 663 C CA . LEU A 1 84 ? -6.496 8.757 14.489 1.00 88.12 84 LEU A CA 1
ATOM 664 C C . LEU A 1 84 ? -6.076 7.531 13.672 1.00 88.12 84 LEU A C 1
ATOM 666 O O . LEU A 1 84 ? -5.569 7.694 12.566 1.00 88.12 84 LEU A O 1
ATOM 670 N N . PHE A 1 85 ? -6.313 6.314 14.170 1.00 86.06 85 PHE A N 1
ATOM 671 C CA . PHE A 1 85 ? -6.026 5.095 13.408 1.00 86.06 85 PHE A CA 1
ATOM 672 C C . PHE A 1 85 ? -6.937 4.936 12.187 1.00 86.06 85 PHE A C 1
ATOM 674 O O . PHE A 1 85 ? -6.464 4.499 11.143 1.00 86.06 85 PHE A O 1
ATOM 681 N N . GLU A 1 86 ? -8.216 5.311 12.274 1.00 84.38 86 GLU A N 1
ATOM 682 C CA . GLU A 1 86 ? -9.099 5.336 11.099 1.00 84.38 86 GLU A CA 1
ATOM 683 C C . GLU A 1 86 ? -8.612 6.338 10.045 1.00 84.38 86 GLU A C 1
ATOM 685 O O . GLU A 1 86 ? -8.494 5.992 8.868 1.00 84.38 86 GLU A O 1
ATOM 690 N N . ALA A 1 87 ? -8.251 7.552 10.468 1.00 86.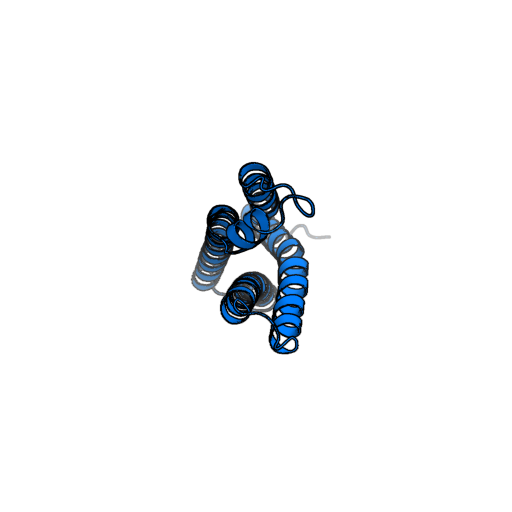75 87 ALA A N 1
ATOM 691 C CA . ALA A 1 87 ? -7.702 8.567 9.575 1.00 86.75 87 ALA A CA 1
ATOM 692 C C . ALA A 1 87 ? -6.379 8.110 8.939 1.00 86.75 87 ALA A C 1
ATOM 694 O O . ALA A 1 87 ? -6.198 8.239 7.730 1.00 86.75 87 ALA A O 1
ATOM 695 N N . ALA A 1 88 ? -5.478 7.517 9.728 1.00 87.25 88 ALA A N 1
ATOM 696 C CA . ALA A 1 88 ? -4.202 7.000 9.244 1.00 87.25 88 ALA A CA 1
ATOM 697 C C . ALA A 1 88 ? -4.387 5.864 8.228 1.00 87.25 88 ALA A C 1
ATOM 699 O O . ALA A 1 88 ? -3.740 5.881 7.184 1.00 87.25 88 ALA A O 1
ATOM 700 N N . LYS A 1 89 ? -5.297 4.912 8.480 1.00 86.88 89 LYS A N 1
ATOM 701 C CA . LYS A 1 89 ? -5.622 3.848 7.514 1.00 86.88 89 LYS A CA 1
ATOM 702 C C . LYS A 1 89 ? -6.144 4.421 6.204 1.00 86.88 89 LYS A C 1
ATOM 704 O O . LYS A 1 89 ? -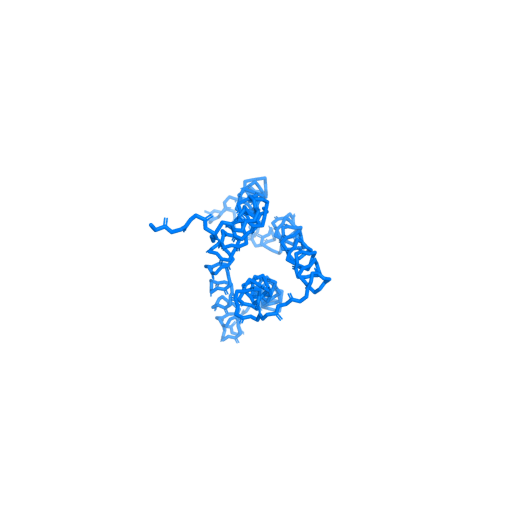5.669 4.021 5.148 1.00 86.88 89 LYS A O 1
ATOM 709 N N . SER A 1 90 ? -7.077 5.370 6.273 1.00 85.50 90 SER A N 1
ATOM 710 C CA . SER A 1 90 ? -7.642 6.013 5.084 1.00 85.50 90 SER A CA 1
ATOM 711 C C . SER A 1 90 ? -6.574 6.762 4.280 1.00 85.50 90 SER A C 1
ATOM 713 O O . SER A 1 90 ? -6.497 6.615 3.059 1.00 85.50 90 SER A O 1
ATOM 715 N N . LEU A 1 91 ? -5.676 7.486 4.957 1.00 88.75 91 LEU A N 1
ATOM 716 C CA . LEU A 1 91 ? -4.537 8.151 4.320 1.00 88.75 91 LEU A CA 1
ATOM 717 C C . LEU A 1 91 ? -3.576 7.155 3.665 1.00 88.75 91 LEU A C 1
ATOM 719 O O . LEU A 1 91 ? -3.159 7.381 2.533 1.00 88.75 91 LEU A O 1
ATOM 723 N N . LEU A 1 92 ? -3.249 6.048 4.336 1.00 87.06 92 LEU A N 1
ATOM 724 C CA . LEU A 1 92 ? -2.386 5.004 3.778 1.00 87.06 92 LEU A CA 1
ATOM 725 C C . LEU A 1 92 ? -3.036 4.305 2.581 1.00 87.06 92 LEU A C 1
ATOM 727 O O . LEU A 1 92 ? -2.363 4.081 1.581 1.00 87.06 92 LEU A O 1
ATOM 731 N N . ALA A 1 93 ? -4.332 3.999 2.652 1.00 84.31 93 ALA A N 1
ATOM 732 C CA . ALA A 1 93 ? -5.076 3.389 1.554 1.00 84.31 93 ALA A CA 1
ATOM 733 C C . ALA A 1 93 ? -5.154 4.329 0.343 1.00 84.31 93 ALA A C 1
ATOM 735 O O . ALA A 1 93 ? -4.863 3.921 -0.779 1.00 84.31 93 ALA A O 1
ATOM 736 N N . THR A 1 94 ? -5.459 5.609 0.571 1.00 85.81 94 THR A N 1
ATOM 737 C CA . THR A 1 94 ? -5.521 6.631 -0.486 1.00 85.81 94 THR A CA 1
ATOM 738 C C . THR A 1 94 ? -4.137 6.926 -1.069 1.00 85.81 94 THR A C 1
ATOM 740 O O . THR A 1 94 ? -3.990 7.094 -2.278 1.00 85.81 94 THR A O 1
ATOM 743 N N . GLY A 1 95 ? -3.100 6.955 -0.229 1.00 85.12 95 GLY A N 1
ATOM 744 C CA . GLY A 1 95 ? -1.711 7.106 -0.657 1.00 85.12 95 GLY A CA 1
ATOM 745 C C . GLY A 1 95 ? -1.249 5.926 -1.506 1.00 85.12 95 GLY A C 1
ATOM 746 O O . GLY A 1 95 ? -0.720 6.134 -2.593 1.00 85.12 95 GLY A O 1
ATOM 747 N N . LEU A 1 96 ? -1.527 4.695 -1.064 1.00 83.94 96 LEU A N 1
ATOM 748 C CA . LEU A 1 96 ? -1.255 3.472 -1.821 1.00 83.94 96 LEU A CA 1
ATOM 749 C C . LEU A 1 96 ? -2.016 3.467 -3.153 1.00 83.94 96 LEU A C 1
ATOM 751 O O . LEU A 1 96 ? -1.452 3.103 -4.181 1.00 83.94 96 LEU A O 1
ATOM 755 N N . TRP A 1 97 ? -3.267 3.925 -3.153 1.00 83.75 97 TRP A N 1
ATOM 756 C CA . TRP A 1 97 ? -4.076 4.066 -4.359 1.00 83.75 97 TRP A CA 1
ATOM 757 C C . TRP A 1 97 ? -3.453 5.022 -5.380 1.00 83.75 97 TRP A C 1
ATOM 759 O O . TRP A 1 97 ? -3.204 4.632 -6.523 1.00 83.75 97 TRP A O 1
ATOM 769 N N . LEU A 1 98 ? -3.155 6.255 -4.959 1.00 83.88 98 LEU A N 1
ATOM 770 C CA . LEU A 1 98 ? -2.520 7.260 -5.812 1.00 83.88 98 LEU A CA 1
ATOM 771 C C . LEU A 1 98 ? -1.148 6.790 -6.298 1.00 83.88 98 LEU A C 1
ATOM 773 O O . LEU A 1 98 ? -0.822 6.962 -7.470 1.00 83.88 98 LEU A O 1
ATOM 777 N N . TRP A 1 99 ? -0.370 6.158 -5.420 1.00 84.62 99 TRP A N 1
ATOM 778 C CA . TRP A 1 99 ? 0.946 5.621 -5.745 1.00 84.62 99 TRP A CA 1
ATOM 779 C C . TRP A 1 99 ? 0.879 4.562 -6.851 1.00 84.62 99 TRP A C 1
ATOM 781 O O . TRP A 1 99 ? 1.621 4.652 -7.827 1.00 84.62 99 TRP A O 1
ATOM 791 N N . LEU A 1 100 ? -0.049 3.605 -6.752 1.00 81.88 100 LEU A N 1
ATOM 792 C CA . LEU A 1 100 ? -0.231 2.560 -7.764 1.00 81.88 100 LEU A CA 1
ATOM 793 C C . LEU A 1 100 ? -0.717 3.121 -9.106 1.00 81.88 100 LEU A C 1
ATOM 795 O O . LEU A 1 100 ? -0.294 2.639 -10.156 1.00 81.88 100 LEU A O 1
ATOM 799 N N . ILE A 1 101 ? -1.579 4.143 -9.093 1.00 81.00 101 ILE A N 1
ATOM 800 C CA . ILE A 1 101 ? -2.006 4.823 -10.324 1.00 81.00 101 ILE A CA 1
ATOM 801 C C . ILE A 1 101 ? -0.833 5.555 -10.971 1.00 81.00 101 ILE A C 1
ATOM 803 O O . ILE A 1 101 ? -0.656 5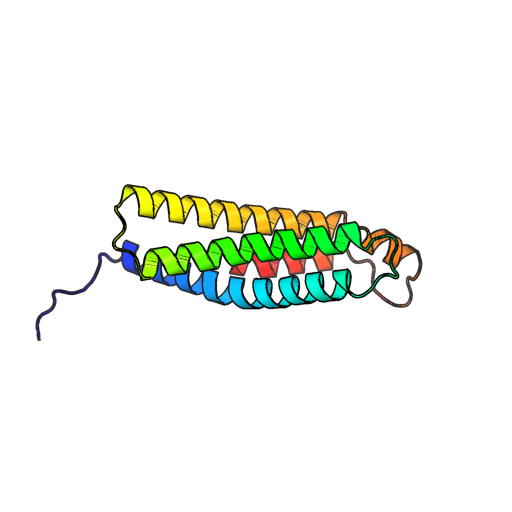.449 -12.183 1.00 81.00 101 ILE A O 1
ATOM 807 N N . LEU A 1 102 ? -0.028 6.278 -10.190 1.00 82.25 102 LEU A N 1
ATOM 808 C CA . LEU A 1 102 ? 1.130 7.008 -10.706 1.00 82.25 102 LEU A CA 1
ATOM 809 C C . LEU A 1 102 ? 2.206 6.060 -11.253 1.00 82.25 102 LEU A C 1
ATOM 811 O O . LEU A 1 102 ? 2.726 6.314 -12.337 1.00 82.25 102 LEU A O 1
ATOM 815 N N . ASP A 1 103 ? 2.492 4.947 -10.573 1.00 80.38 103 ASP A N 1
ATOM 816 C CA . ASP A 1 103 ? 3.396 3.899 -11.076 1.00 80.38 103 ASP A CA 1
ATOM 817 C C . ASP A 1 103 ? 2.870 3.276 -12.378 1.00 80.38 103 ASP A C 1
ATOM 819 O O . ASP A 1 103 ? 3.597 3.136 -13.368 1.00 80.38 103 ASP A O 1
ATOM 823 N N . ALA A 1 104 ? 1.570 2.974 -12.429 1.00 77.06 104 ALA A N 1
ATOM 824 C CA . ALA A 1 104 ? 0.942 2.493 -13.648 1.00 77.06 104 ALA A CA 1
ATOM 825 C C . ALA A 1 104 ? 1.006 3.544 -14.769 1.00 77.06 104 ALA A C 1
ATOM 827 O O . ALA A 1 104 ? 1.254 3.177 -15.909 1.00 77.06 104 ALA A O 1
ATOM 828 N N . ALA A 1 105 ? 0.838 4.834 -14.486 1.00 78.75 105 ALA A N 1
ATOM 829 C CA . ALA A 1 105 ? 0.804 5.883 -15.504 1.00 78.75 105 ALA A CA 1
ATOM 830 C C . ALA A 1 105 ? 2.188 6.349 -15.989 1.00 78.75 105 ALA A C 1
ATOM 832 O O . ALA A 1 105 ? 2.292 6.780 -17.136 1.00 78.75 105 ALA A O 1
ATOM 833 N N . TYR A 1 106 ? 3.229 6.273 -15.154 1.00 79.81 106 TYR A N 1
ATOM 834 C CA . TYR A 1 106 ? 4.536 6.893 -15.429 1.00 79.81 106 TYR A CA 1
ATOM 835 C C . TYR A 1 106 ? 5.750 5.993 -15.166 1.00 79.81 106 TYR A C 1
ATOM 837 O O . TYR A 1 106 ? 6.884 6.455 -15.278 1.00 79.81 106 TYR A O 1
ATOM 845 N N . GLY A 1 107 ? 5.558 4.729 -14.791 1.00 73.25 107 GLY A N 1
ATOM 846 C CA . GLY A 1 107 ? 6.681 3.862 -14.453 1.00 73.25 107 GLY A CA 1
ATOM 847 C C . GLY A 1 107 ? 7.607 3.538 -15.644 1.00 73.25 107 GLY A C 1
ATOM 848 O O . GLY A 1 107 ? 7.161 3.495 -16.796 1.00 73.25 107 GLY A O 1
ATOM 849 N N . PRO A 1 108 ? 8.887 3.207 -15.373 1.00 72.31 108 PRO A N 1
ATOM 850 C CA . PRO A 1 108 ? 9.918 2.885 -16.372 1.00 72.31 108 PRO A CA 1
ATOM 851 C C . PRO A 1 108 ? 9.592 1.632 -17.199 1.00 72.31 108 PRO A C 1
ATOM 853 O O . PRO A 1 108 ? 10.198 1.375 -18.238 1.00 72.31 108 PRO A O 1
ATOM 856 N N . TRP A 1 109 ? 8.562 0.882 -16.795 1.00 72.19 109 TRP A N 1
ATOM 857 C CA . TRP A 1 109 ? 7.982 -0.206 -17.574 1.00 72.19 109 TRP A CA 1
ATOM 858 C C . TRP A 1 109 ? 7.513 0.244 -18.970 1.00 72.19 109 TRP A C 1
ATOM 860 O O . TRP A 1 109 ? 7.446 -0.586 -19.878 1.00 72.19 109 TRP A O 1
ATOM 870 N N . GLN A 1 110 ? 7.181 1.528 -19.162 1.00 71.00 110 GLN A N 1
ATOM 871 C CA . GLN A 1 110 ? 6.815 2.068 -20.476 1.00 71.00 110 GLN A CA 1
ATOM 872 C C . GLN A 1 110 ? 7.998 2.081 -21.443 1.00 71.00 110 GLN A C 1
ATOM 874 O O . GLN A 1 110 ? 7.823 1.764 -22.620 1.00 71.00 110 GLN A O 1
ATOM 879 N N . ASP A 1 111 ? 9.192 2.401 -20.951 1.00 69.94 111 ASP A N 1
ATOM 880 C CA . ASP A 1 111 ? 10.405 2.429 -21.765 1.00 69.94 111 ASP A CA 1
ATOM 881 C C . ASP A 1 111 ? 10.862 1.006 -22.099 1.00 69.94 111 ASP A C 1
ATOM 883 O O . ASP A 1 111 ? 11.186 0.714 -23.252 1.00 69.94 111 ASP A O 1
ATOM 887 N N . GLU A 1 112 ? 10.761 0.081 -21.137 1.00 66.94 112 GLU A N 1
ATOM 888 C CA . GLU A 1 112 ? 10.955 -1.354 -21.388 1.00 66.94 112 GLU A CA 1
ATOM 889 C C . GLU A 1 112 ? 9.979 -1.871 -22.459 1.00 66.94 112 GLU A C 1
ATOM 891 O O . GLU A 1 112 ? 10.383 -2.567 -23.394 1.00 66.94 112 GLU A O 1
ATOM 896 N N . CYS A 1 113 ? 8.704 -1.482 -22.376 1.00 68.88 113 CYS A N 1
ATOM 897 C CA . CYS A 1 113 ? 7.679 -1.895 -23.331 1.00 68.88 113 CYS A CA 1
ATOM 898 C C . CYS A 1 113 ? 7.935 -1.350 -24.745 1.00 68.88 113 CYS A C 1
ATOM 900 O O . CYS A 1 113 ? 7.831 -2.094 -25.721 1.00 68.88 113 CYS A O 1
ATOM 902 N N . LYS A 1 114 ? 8.343 -0.079 -24.863 1.00 67.88 114 LYS A N 1
ATOM 903 C CA . LYS A 1 114 ? 8.738 0.521 -26.148 1.00 67.88 114 LYS A CA 1
ATOM 904 C C . LYS A 1 114 ? 9.956 -0.171 -26.759 1.00 67.88 114 LYS A C 1
ATOM 906 O O . LYS A 1 114 ? 10.020 -0.301 -27.977 1.00 67.88 114 LYS A O 1
ATOM 911 N N . SER A 1 115 ? 10.900 -0.626 -25.932 1.00 70.69 115 SER A N 1
ATOM 912 C CA . SER A 1 115 ? 12.091 -1.333 -26.415 1.00 70.69 115 SER A CA 1
ATOM 913 C C . SER A 1 115 ? 11.807 -2.753 -26.917 1.00 70.69 115 SER A C 1
ATOM 915 O O . SER A 1 115 ? 12.571 -3.261 -27.736 1.00 70.69 115 SER A O 1
ATOM 917 N N . ASN A 1 116 ? 10.722 -3.399 -26.464 1.00 63.06 116 ASN A N 1
ATOM 918 C CA . ASN A 1 116 ? 10.421 -4.784 -26.832 1.00 63.06 116 ASN A CA 1
ATOM 919 C C . ASN A 1 116 ? 8.903 -5.060 -26.992 1.00 63.06 116 ASN A C 1
ATOM 921 O O . ASN A 1 116 ? 8.291 -5.751 -26.168 1.00 63.06 116 ASN A O 1
ATOM 925 N N . PRO A 1 117 ? 8.277 -4.551 -28.072 1.00 62.81 117 PRO A N 1
ATOM 926 C CA . PRO A 1 117 ? 6.819 -4.536 -28.246 1.00 62.81 117 PRO A CA 1
ATOM 927 C C . PRO A 1 117 ? 6.182 -5.921 -28.446 1.00 62.81 117 PRO A C 1
ATOM 929 O O . PRO A 1 117 ? 4.970 -6.069 -28.307 1.00 62.81 117 PRO A O 1
ATOM 932 N N . TYR A 1 118 ? 6.975 -6.953 -28.748 1.00 59.84 118 TYR A N 1
ATOM 933 C CA . TYR A 1 118 ? 6.478 -8.314 -28.983 1.00 59.84 118 TYR A CA 1
ATOM 934 C C . TYR A 1 118 ? 6.150 -9.086 -27.695 1.00 59.84 118 TYR A C 1
ATOM 936 O O . TYR A 1 118 ? 5.457 -10.099 -27.754 1.00 59.84 118 TYR A O 1
ATOM 944 N N . VAL A 1 119 ? 6.641 -8.634 -26.533 1.00 61.22 119 VAL A N 1
ATOM 945 C CA . VAL A 1 119 ? 6.559 -9.397 -25.272 1.00 61.22 119 VAL A CA 1
ATOM 946 C C . VAL A 1 119 ? 5.422 -8.917 -24.365 1.00 61.22 119 VAL A C 1
ATOM 948 O O . VAL A 1 119 ? 4.856 -9.721 -23.622 1.00 61.22 119 VAL A O 1
ATOM 951 N N . ARG A 1 120 ? 5.055 -7.626 -24.394 1.00 59.06 120 ARG A N 1
ATOM 952 C CA . ARG A 1 120 ? 3.958 -7.081 -23.573 1.00 59.06 120 ARG A CA 1
ATOM 953 C C . ARG A 1 120 ? 3.190 -5.977 -24.307 1.00 59.06 120 ARG A C 1
ATOM 955 O O . ARG A 1 120 ? 3.823 -5.081 -24.854 1.00 59.06 120 ARG A O 1
ATOM 962 N N . PRO A 1 121 ? 1.844 -5.975 -24.264 1.00 61.50 121 PRO A N 1
ATOM 963 C CA . PRO A 1 121 ? 1.064 -4.854 -24.773 1.00 61.50 121 PRO A CA 1
ATOM 964 C C . PRO A 1 121 ? 1.287 -3.611 -23.897 1.00 61.50 121 PRO A C 1
ATOM 966 O O . PRO A 1 121 ? 1.098 -3.662 -22.679 1.00 61.50 121 PRO A O 1
ATOM 969 N N . CYS A 1 122 ? 1.666 -2.489 -24.517 1.00 66.38 122 CYS A N 1
ATOM 970 C CA . CYS A 1 122 ? 1.926 -1.206 -23.849 1.00 66.38 122 CYS A CA 1
ATOM 971 C C . CYS A 1 122 ? 0.635 -0.441 -23.523 1.00 66.38 122 CYS A C 1
ATO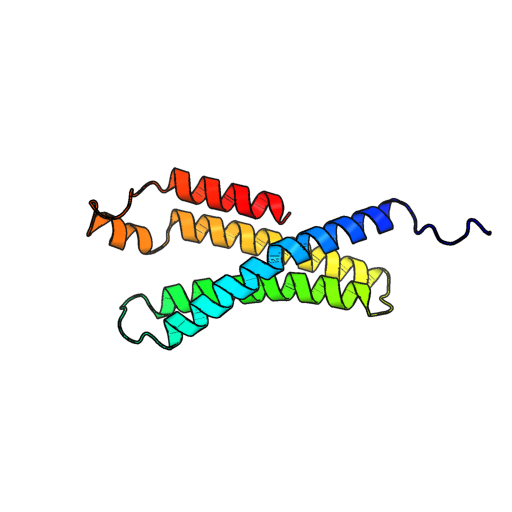M 973 O O . CYS A 1 122 ? 0.520 0.755 -23.786 1.00 66.38 122 CYS A O 1
ATOM 975 N N . ASP A 1 123 ? -0.359 -1.136 -22.977 1.00 68.62 123 ASP A N 1
ATOM 976 C CA . ASP A 1 123 ? -1.649 -0.539 -22.660 1.00 68.62 123 ASP A CA 1
ATOM 977 C C . ASP A 1 123 ? -1.645 0.028 -21.232 1.00 68.62 123 ASP A C 1
ATOM 979 O O . ASP A 1 123 ? -1.908 -0.658 -20.237 1.00 68.62 123 ASP A O 1
ATOM 983 N N . VAL A 1 124 ? -1.294 1.313 -21.144 1.00 65.44 124 VAL A N 1
ATOM 984 C CA . VAL A 1 124 ? -1.302 2.097 -19.901 1.00 65.44 124 VAL A CA 1
ATOM 985 C C . VAL A 1 124 ? -2.714 2.152 -19.311 1.00 65.44 124 VAL A C 1
ATOM 987 O O . VAL A 1 124 ? -2.877 2.003 -18.102 1.00 65.44 124 VAL A O 1
ATOM 990 N N . SER A 1 125 ? -3.743 2.272 -20.155 1.00 60.50 125 SER A N 1
ATOM 991 C CA . SER A 1 125 ? -5.149 2.332 -19.734 1.00 60.50 125 SER A CA 1
ATOM 992 C C . SER A 1 125 ? -5.591 1.030 -19.059 1.00 60.50 125 SER A C 1
ATOM 994 O O . SER A 1 125 ? -6.189 1.044 -1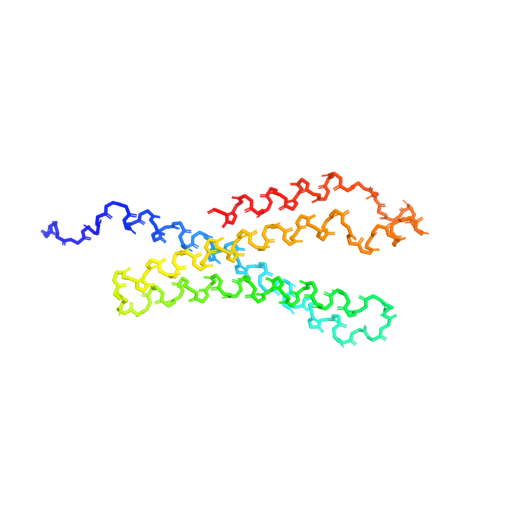7.977 1.00 60.50 125 SER A O 1
ATOM 996 N N . ALA A 1 126 ? -5.220 -0.121 -19.625 1.00 62.88 126 ALA A N 1
ATOM 997 C CA . ALA A 1 126 ? -5.515 -1.427 -19.035 1.00 62.88 126 ALA A CA 1
ATOM 998 C C . ALA A 1 126 ? -4.796 -1.654 -17.690 1.00 62.88 126 ALA A C 1
ATOM 1000 O O . ALA A 1 126 ? -5.333 -2.306 -16.793 1.00 62.88 126 ALA A O 1
ATOM 1001 N N . ARG A 1 127 ? -3.581 -1.121 -17.519 1.00 65.62 127 ARG A N 1
ATOM 1002 C CA . ARG A 1 127 ? -2.842 -1.218 -16.248 1.00 65.62 127 ARG A CA 1
ATOM 1003 C C . ARG A 1 127 ? -3.388 -0.277 -15.182 1.00 65.62 127 ARG A C 1
ATOM 1005 O O . ARG A 1 127 ? -3.585 -0.718 -14.053 1.00 65.62 127 ARG A O 1
ATOM 1012 N N . VAL A 1 128 ? -3.695 0.966 -15.546 1.00 66.12 128 VAL A N 1
ATOM 1013 C CA . VAL A 1 128 ? -4.307 1.950 -14.643 1.00 66.12 128 VAL A CA 1
ATOM 1014 C C . VAL A 1 128 ? -5.697 1.491 -14.206 1.00 66.12 128 VAL A C 1
ATOM 1016 O O . VAL A 1 128 ? -6.002 1.550 -13.022 1.00 66.12 128 VAL A O 1
ATOM 1019 N N . SER A 1 129 ? -6.517 0.952 -15.113 1.00 62.12 129 SER A N 1
ATOM 1020 C CA . SER A 1 129 ? -7.841 0.416 -14.761 1.00 62.12 129 SER A CA 1
ATOM 1021 C C . SER A 1 129 ? -7.757 -0.795 -13.832 1.00 62.12 129 SER A C 1
ATOM 1023 O O . SER A 1 129 ? -8.505 -0.863 -12.862 1.00 62.12 129 SER A O 1
ATOM 1025 N N . ARG A 1 130 ? -6.814 -1.723 -14.046 1.00 67.50 130 ARG A N 1
ATOM 1026 C CA . ARG A 1 130 ? -6.580 -2.846 -13.118 1.00 67.50 130 ARG A CA 1
ATOM 1027 C C . ARG A 1 130 ? -6.064 -2.380 -11.759 1.00 67.50 130 ARG A C 1
ATOM 1029 O O . ARG A 1 130 ? -6.531 -2.886 -10.744 1.00 67.50 130 ARG A O 1
ATOM 1036 N N . ALA A 1 131 ? -5.145 -1.414 -11.734 1.00 64.12 131 ALA A N 1
ATOM 1037 C CA . ALA A 1 131 ? -4.643 -0.820 -10.499 1.00 64.12 131 ALA A CA 1
ATOM 1038 C C . ALA A 1 131 ? -5.762 -0.094 -9.740 1.00 64.12 131 ALA A C 1
ATOM 1040 O O . ALA A 1 131 ? -5.894 -0.288 -8.536 1.00 64.12 131 ALA A O 1
ATOM 1041 N N . ALA A 1 132 ? -6.614 0.659 -10.444 1.00 60.38 132 ALA A N 1
ATOM 1042 C CA . ALA A 1 132 ? -7.787 1.336 -9.895 1.00 60.38 132 ALA A CA 1
ATOM 1043 C C . ALA A 1 132 ? -8.850 0.347 -9.383 1.00 60.38 132 ALA A C 1
ATOM 1045 O O . ALA A 1 132 ? -9.408 0.542 -8.310 1.00 60.38 132 ALA A O 1
ATOM 1046 N N . LEU A 1 133 ? -9.099 -0.758 -10.089 1.00 61.12 133 LEU A N 1
ATOM 1047 C CA . LEU A 1 133 ? -10.035 -1.793 -9.638 1.00 61.12 133 LEU A CA 1
ATOM 1048 C C . LEU A 1 133 ? -9.510 -2.554 -8.413 1.00 61.12 133 LEU A C 1
ATOM 1050 O O . LEU A 1 133 ? -10.265 -2.790 -7.475 1.00 61.12 133 LEU A O 1
ATOM 1054 N N . ALA A 1 134 ? -8.219 -2.897 -8.382 1.00 60.72 134 ALA A N 1
ATOM 1055 C CA . ALA A 1 134 ? -7.599 -3.595 -7.251 1.00 60.72 134 ALA A CA 1
ATOM 1056 C C . ALA A 1 134 ? -7.562 -2.752 -5.962 1.00 60.72 134 ALA A C 1
ATOM 1058 O O . ALA A 1 134 ? -7.469 -3.291 -4.864 1.00 60.72 134 ALA A O 1
ATOM 1059 N N . SER A 1 135 ? -7.650 -1.432 -6.096 1.00 54.94 135 SER A N 1
ATOM 1060 C CA . SER A 1 135 ? -7.549 -0.463 -5.004 1.00 54.94 135 SER A CA 1
ATOM 1061 C C . SER A 1 135 ? -8.894 0.097 -4.543 1.00 54.94 135 SER A C 1
ATOM 1063 O O . SER A 1 135 ? -9.022 0.435 -3.373 1.00 54.94 135 SER A O 1
ATOM 1065 N N . VAL A 1 136 ? -9.931 0.097 -5.388 1.00 59.31 136 VAL A N 1
ATOM 1066 C CA . VAL A 1 136 ? -11.325 0.289 -4.936 1.00 59.31 136 VAL A CA 1
ATOM 1067 C C . VAL A 1 136 ? -11.733 -0.798 -3.937 1.00 59.31 136 VAL A C 1
ATOM 1069 O O . VAL A 1 136 ? -12.532 -0.547 -3.050 1.00 59.31 136 VAL A O 1
ATOM 1072 N N . VAL A 1 137 ? -11.143 -1.992 -4.032 1.00 59.09 137 VAL A N 1
ATOM 1073 C CA . VAL A 1 137 ? -11.347 -3.080 -3.059 1.00 59.09 137 VAL A CA 1
ATOM 1074 C C . VAL A 1 137 ? -10.633 -2.811 -1.716 1.00 59.09 137 VAL A C 1
ATOM 1076 O O . VAL A 1 137 ? -10.965 -3.434 -0.711 1.00 59.09 137 VAL A O 1
ATOM 1079 N N . LEU A 1 138 ? -9.657 -1.894 -1.686 1.00 55.88 138 LEU A N 1
ATOM 1080 C CA . LEU A 1 138 ? -8.892 -1.500 -0.492 1.00 55.88 138 LEU A CA 1
ATOM 1081 C C . LEU A 1 138 ? -9.494 -0.309 0.270 1.00 55.88 138 LEU A C 1
ATOM 1083 O O . LEU A 1 138 ? -9.110 -0.102 1.421 1.0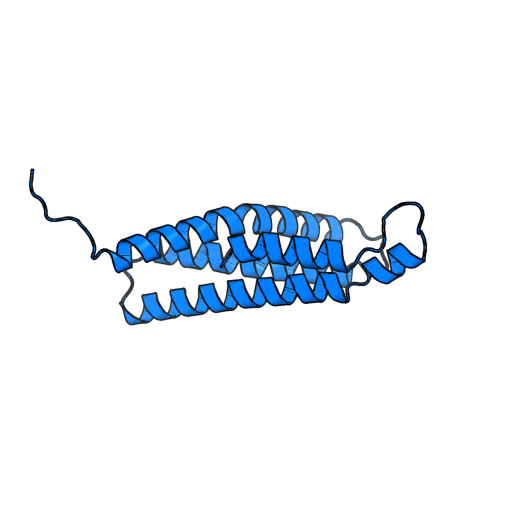0 55.88 138 LEU A O 1
ATOM 1087 N N . LEU A 1 139 ? -10.359 0.484 -0.367 1.00 56.16 139 LEU A N 1
ATOM 1088 C CA . LEU A 1 139 ? -11.042 1.640 0.226 1.00 56.16 139 LEU A CA 1
ATOM 1089 C C . LEU A 1 139 ? -12.317 1.185 0.942 1.00 56.16 139 LEU A C 1
ATOM 1091 O O . LEU A 1 139 ? -12.405 1.459 2.162 1.00 56.16 139 LEU A O 1
#

Sequence (139 aa):
MSQSDRLPLGQQMLRGAGIGQAIVAFPICLFLGASAYYVMLEQRSHWLVYYFFRDSVSAIMAAGIIFSVYVQRKAVISLYQYLLFEAAKSLLATGLWLWLILDAAYGPWQDECKSNPYVRPCDVSARVSRAALASVVLL

Secondary structure (DSSP, 8-state):
--------HHHHHHHHHHHHHHHHHHHHHHHHHHHHHHHHH-TT-TTHHHHHHHHHHHHHHHHHHHHHHHHHHHS---HHHHHHHHHHHHHHHHHHHHHHHHHHHH-THHHHHHH-TTTS---HHHHHHHHHHHHHTT-

Foldseek 3Di:
DDPDPDDPPVVVVVLVLLVLLLVLLVVLLVVLVVQLVVLVVPPPDPCSVVSNCLSVLLNVLSVLSNVLSVCVVPDPDDPVVVVVSVVSNVVSLVVSLVSQLCCLQPNCVLVVCVVPVVPDPSPSVVSNVVSNVSSVSND

Radius of gyration: 18.75 Å; chains: 1; bounding box: 51×25×57 Å

Organism: NCBI:txid1932322